Protein AF-A0A1G0Z5X1-F1 (afdb_monomer_lite)

Radius of gyration: 24.26 Å; chains: 1; bounding box: 43×53×85 Å

Structure (mmCIF, N/CA/C/O backbone):
data_AF-A0A1G0Z5X1-F1
#
_entry.id   AF-A0A1G0Z5X1-F1
#
loop_
_atom_site.group_PDB
_atom_site.id
_atom_site.type_symbol
_atom_site.label_atom_id
_atom_site.label_alt_id
_atom_site.label_comp_id
_atom_site.label_asym_id
_atom_site.label_entity_id
_atom_site.label_seq_id
_atom_site.pdbx_PDB_ins_code
_atom_site.Cartn_x
_atom_site.Cartn_y
_atom_site.Cartn_z
_atom_site.occupancy
_atom_site.B_iso_or_equiv
_atom_site.auth_seq_id
_atom_site.auth_comp_id
_atom_site.auth_asym_id
_atom_site.auth_atom_id
_atom_site.pdbx_PDB_model_num
ATOM 1 N N . MET A 1 1 ? 7.669 -20.211 48.405 1.00 40.38 1 MET A N 1
ATOM 2 C CA . MET A 1 1 ? 8.524 -19.724 47.301 1.00 40.38 1 MET A CA 1
ATOM 3 C C . MET A 1 1 ? 7.701 -18.771 46.451 1.00 40.38 1 MET A C 1
ATOM 5 O O . MET A 1 1 ? 6.611 -19.173 46.060 1.00 40.38 1 MET A O 1
ATOM 9 N N . PRO A 1 2 ? 8.122 -17.515 46.242 1.00 49.78 2 PRO A N 1
ATOM 10 C CA . PRO A 1 2 ? 7.320 -16.562 45.493 1.00 49.78 2 PRO A CA 1
ATOM 11 C C . PRO A 1 2 ? 7.504 -16.822 43.994 1.00 49.78 2 PRO A C 1
ATOM 13 O O . PRO A 1 2 ? 8.603 -16.689 43.463 1.00 49.78 2 PRO A O 1
ATOM 16 N N . ASN A 1 3 ? 6.423 -17.213 43.318 1.00 49.91 3 ASN A N 1
ATOM 17 C CA . ASN A 1 3 ? 6.371 -17.267 41.861 1.00 49.91 3 ASN A CA 1
ATOM 18 C C . ASN A 1 3 ? 6.444 -15.830 41.336 1.00 49.91 3 ASN A C 1
ATOM 20 O O . ASN A 1 3 ? 5.448 -15.108 41.357 1.00 49.91 3 ASN A O 1
ATOM 24 N N . GLN A 1 4 ? 7.629 -15.410 40.890 1.00 51.31 4 GLN A N 1
ATOM 25 C CA . GLN A 1 4 ? 7.799 -14.203 40.088 1.00 51.31 4 GLN A CA 1
ATOM 26 C C . GLN A 1 4 ? 6.995 -14.372 38.793 1.00 51.31 4 GLN A C 1
ATOM 28 O O . GLN A 1 4 ? 7.440 -14.994 37.830 1.00 51.31 4 GLN A O 1
ATOM 33 N N . LEU A 1 5 ? 5.769 -13.849 38.787 1.00 50.66 5 LEU A N 1
ATOM 34 C CA . LEU A 1 5 ? 4.995 -13.649 37.572 1.00 50.66 5 LEU A CA 1
ATOM 35 C C . LEU A 1 5 ? 5.773 -12.653 36.708 1.00 50.66 5 LEU A C 1
ATOM 37 O O . LEU A 1 5 ? 5.920 -11.489 37.071 1.00 50.66 5 LEU A O 1
ATOM 41 N N . SER A 1 6 ? 6.324 -13.137 35.593 1.00 46.28 6 SER A N 1
ATOM 42 C CA . SER A 1 6 ? 7.024 -12.313 34.609 1.00 46.28 6 SER A CA 1
ATOM 43 C C . SER A 1 6 ? 6.132 -11.141 34.189 1.00 46.28 6 SER A C 1
ATOM 45 O O . SER A 1 6 ? 5.047 -11.365 33.647 1.00 46.28 6 SER A O 1
ATOM 47 N N . SER A 1 7 ? 6.602 -9.911 34.390 1.00 50.72 7 SER A N 1
ATOM 48 C CA . SER A 1 7 ? 5.923 -8.652 34.043 1.00 50.72 7 SER A C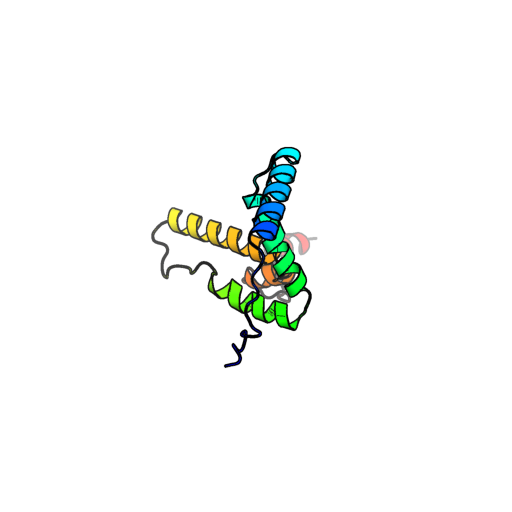A 1
ATOM 49 C C . SER A 1 7 ? 5.682 -8.441 32.538 1.00 50.72 7 SER A C 1
ATOM 51 O O . SER A 1 7 ? 5.166 -7.409 32.133 1.00 50.72 7 SER A O 1
ATOM 53 N N . THR A 1 8 ? 6.053 -9.408 31.701 1.00 54.69 8 THR A N 1
ATOM 54 C CA . THR A 1 8 ? 6.107 -9.324 30.234 1.00 54.69 8 THR A CA 1
ATOM 55 C C . THR A 1 8 ? 5.120 -10.244 29.518 1.00 54.69 8 THR A C 1
ATOM 57 O O . THR A 1 8 ? 5.236 -10.459 28.312 1.00 54.69 8 THR A O 1
ATOM 60 N N . LYS A 1 9 ? 4.139 -10.820 30.221 1.00 49.47 9 LYS A N 1
ATOM 61 C CA . LYS A 1 9 ? 3.137 -11.691 29.591 1.00 49.47 9 LYS A CA 1
ATOM 62 C C . LYS A 1 9 ? 1.881 -10.897 29.233 1.00 49.47 9 LYS A C 1
ATOM 64 O O . LYS A 1 9 ? 0.851 -11.046 29.882 1.00 49.47 9 LYS A O 1
ATOM 69 N N . ASP A 1 10 ? 1.968 -10.105 28.164 1.00 52.16 10 ASP A N 1
ATOM 70 C CA . ASP A 1 10 ? 0.812 -9.534 27.458 1.00 52.16 10 ASP A CA 1
ATOM 71 C C . ASP A 1 10 ? -0.022 -10.667 26.837 1.00 52.16 10 ASP A C 1
ATOM 73 O O . ASP A 1 10 ? 0.008 -10.947 25.636 1.00 52.16 10 ASP A O 1
ATOM 77 N N . ARG A 1 11 ? -0.759 -11.401 27.674 1.00 57.03 11 ARG A N 1
ATOM 78 C CA . ARG A 1 11 ? -1.815 -12.293 27.209 1.00 57.03 11 ARG A CA 1
ATOM 79 C C . ARG A 1 11 ? -2.975 -11.407 26.775 1.00 57.03 11 ARG A C 1
ATOM 81 O O . ARG A 1 11 ? -3.832 -11.088 27.593 1.00 57.03 11 ARG A O 1
ATOM 88 N N . LYS A 1 12 ? -3.035 -11.065 25.484 1.00 55.19 12 LYS A N 1
ATOM 89 C CA . LYS A 1 12 ? -4.327 -10.781 24.844 1.00 55.19 12 LYS A CA 1
ATOM 90 C C . LYS A 1 12 ? -5.258 -11.923 25.233 1.00 55.19 12 LYS A C 1
ATOM 92 O O . LYS A 1 12 ? -4.934 -13.087 24.978 1.00 55.19 12 LYS A O 1
ATOM 97 N N . SER A 1 13 ? -6.333 -11.623 25.952 1.00 66.75 13 SER A N 1
ATOM 98 C CA . SER A 1 13 ? -7.254 -12.674 26.372 1.00 66.75 13 SER A CA 1
ATOM 99 C C . SER A 1 13 ? -7.842 -13.311 25.108 1.00 66.75 13 SER A C 1
ATOM 101 O O . SER A 1 13 ? -8.202 -12.603 24.170 1.00 66.75 13 SER A O 1
ATOM 103 N N . VAL A 1 14 ? -7.898 -14.643 25.034 1.00 76.62 14 VAL A N 1
ATOM 104 C CA . VAL A 1 14 ? -8.455 -15.356 23.864 1.00 76.62 14 VAL A CA 1
ATOM 105 C C . VAL A 1 14 ? -9.866 -14.843 23.539 1.00 76.62 14 VAL A C 1
ATOM 107 O O . VAL A 1 14 ? -10.205 -14.648 22.376 1.00 76.62 14 VAL A O 1
ATOM 110 N N . THR A 1 15 ? -10.618 -14.499 24.583 1.00 80.81 15 THR A N 1
ATOM 111 C CA . THR A 1 15 ? -11.936 -13.860 24.538 1.00 80.81 15 THR A CA 1
ATOM 112 C C . THR A 1 15 ? -11.958 -12.508 23.823 1.00 80.81 15 THR A C 1
ATOM 114 O O . THR A 1 15 ? -12.892 -12.228 23.079 1.00 80.81 15 THR A O 1
ATOM 117 N N . GLU A 1 16 ? -10.942 -11.661 24.004 1.00 83.31 16 GLU A N 1
ATOM 118 C CA . GLU A 1 16 ? -10.855 -10.367 23.312 1.00 83.31 16 GLU A CA 1
ATOM 119 C C . GLU A 1 16 ? -10.631 -10.562 21.810 1.00 83.31 16 GLU A C 1
ATOM 121 O O . GLU A 1 16 ? -11.280 -9.915 20.989 1.00 83.31 16 G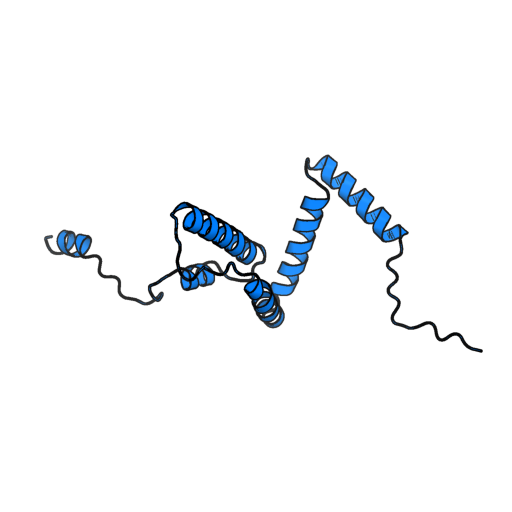LU A O 1
ATOM 126 N N . HIS A 1 17 ? -9.745 -11.491 21.440 1.00 85.75 17 HIS A N 1
ATOM 127 C CA . HIS A 1 17 ? -9.489 -11.794 20.035 1.00 85.75 17 HIS A CA 1
ATOM 128 C C . HIS A 1 17 ? -10.742 -12.339 19.337 1.00 85.75 17 HIS A C 1
ATOM 130 O O . HIS A 1 17 ? -11.068 -11.901 18.235 1.00 85.75 17 HIS A O 1
ATOM 136 N N . GLU A 1 18 ? -11.467 -13.240 19.999 1.00 87.38 18 GLU A N 1
ATOM 137 C CA . GLU A 1 18 ? -12.718 -13.810 19.497 1.00 87.38 18 GLU A CA 1
ATOM 138 C C . GLU A 1 18 ? -13.803 -12.740 19.310 1.00 87.38 18 GLU A C 1
ATOM 140 O O . GLU A 1 18 ? -14.395 -12.648 18.234 1.00 87.38 18 GLU A O 1
ATOM 145 N N . ALA A 1 19 ? -13.998 -11.860 20.298 1.00 91.00 19 ALA A N 1
ATOM 146 C CA . ALA A 1 19 ? -14.956 -10.760 20.199 1.00 91.00 19 ALA A CA 1
ATOM 147 C C . ALA A 1 19 ? -14.647 -9.822 19.016 1.00 91.00 19 ALA A C 1
ATOM 149 O O . ALA A 1 19 ? -15.552 -9.432 18.274 1.00 91.00 19 ALA A O 1
ATOM 150 N N . ILE A 1 20 ? -13.368 -9.496 18.800 1.00 91.31 20 ILE A N 1
ATOM 151 C CA . ILE A 1 20 ? -12.931 -8.664 17.670 1.00 91.31 20 ILE A CA 1
ATOM 152 C C . ILE A 1 20 ? -13.201 -9.364 16.332 1.00 91.31 20 ILE A C 1
ATOM 154 O O . ILE A 1 20 ? -13.664 -8.718 15.392 1.00 91.31 20 ILE A O 1
ATOM 158 N N . LEU A 1 21 ? -12.932 -10.669 16.225 1.00 92.19 21 LEU A N 1
ATOM 159 C CA . LEU A 1 21 ? -13.187 -11.424 14.995 1.00 92.19 21 LEU A CA 1
ATOM 160 C C . LEU A 1 21 ? -14.677 -11.457 14.643 1.00 92.19 21 LEU A C 1
ATOM 162 O O . LEU A 1 21 ? -15.026 -11.196 13.492 1.00 92.19 21 LEU A O 1
ATOM 166 N N . VAL A 1 22 ? -15.546 -11.700 15.628 1.00 95.56 22 VAL A N 1
ATOM 167 C CA . VAL A 1 22 ? -17.005 -11.678 15.439 1.00 95.56 22 VAL A CA 1
ATOM 168 C C . VAL A 1 22 ? -17.477 -10.292 14.990 1.00 95.56 22 VAL A C 1
ATOM 170 O O . VAL A 1 22 ? -18.270 -10.174 14.052 1.00 95.56 22 VAL A O 1
ATOM 173 N N . ALA A 1 23 ? -16.954 -9.228 15.607 1.00 94.69 23 ALA A N 1
ATOM 174 C CA . ALA A 1 23 ? -17.275 -7.862 15.208 1.00 94.69 23 ALA A CA 1
ATOM 175 C C . ALA A 1 23 ? -16.845 -7.582 13.758 1.00 94.69 23 ALA A C 1
ATOM 177 O O . ALA A 1 23 ? -17.656 -7.103 12.963 1.00 94.69 23 ALA A O 1
ATOM 178 N N . LEU A 1 24 ? -15.612 -7.937 13.380 1.00 94.38 24 LEU A N 1
ATOM 179 C CA . LEU A 1 24 ? -15.116 -7.755 12.013 1.00 94.38 24 LEU A CA 1
ATOM 180 C C . LEU A 1 24 ? -15.923 -8.549 10.985 1.00 94.38 24 LEU A C 1
ATOM 182 O O . LEU A 1 24 ? -16.182 -8.040 9.898 1.00 94.38 24 LEU A O 1
ATOM 186 N N . GLU A 1 25 ? -16.344 -9.769 11.312 1.00 95.75 25 GLU A N 1
ATOM 187 C CA . GLU A 1 25 ? -17.185 -10.566 10.420 1.00 95.75 25 GLU A CA 1
ATOM 188 C C . GLU A 1 25 ? -18.558 -9.913 10.206 1.00 95.75 25 GLU A C 1
ATOM 190 O O . GLU A 1 25 ? -19.055 -9.860 9.079 1.00 95.75 25 GLU A O 1
ATOM 195 N N . SER A 1 26 ? -19.153 -9.351 11.264 1.00 96.81 26 SER A N 1
ATOM 196 C CA . SER A 1 26 ? -20.430 -8.637 11.161 1.00 96.81 26 SER A CA 1
ATOM 197 C C . SER A 1 26 ? -20.333 -7.391 10.269 1.00 96.81 26 SER A C 1
ATOM 199 O O . SER A 1 26 ? -21.210 -7.162 9.433 1.00 96.81 26 SER A O 1
ATOM 201 N N . ILE A 1 27 ? -19.233 -6.635 10.381 1.00 95.25 27 ILE A N 1
ATOM 202 C CA . ILE A 1 27 ? -18.939 -5.474 9.532 1.00 95.25 27 ILE A CA 1
ATOM 203 C C . ILE A 1 27 ? -18.733 -5.932 8.088 1.00 95.25 27 ILE A C 1
ATOM 205 O O . ILE A 1 27 ? -19.365 -5.397 7.180 1.00 95.25 27 ILE A O 1
ATOM 209 N N . ALA A 1 28 ? -17.927 -6.978 7.876 1.00 95.38 28 ALA A N 1
ATOM 210 C CA . ALA A 1 28 ? -17.632 -7.503 6.548 1.00 95.38 28 ALA A CA 1
ATOM 211 C C . ALA A 1 28 ? -18.905 -7.912 5.795 1.00 95.38 28 ALA A C 1
ATOM 213 O O . ALA A 1 28 ? -19.078 -7.550 4.631 1.00 95.38 28 ALA A O 1
ATOM 214 N N . ARG A 1 29 ? -19.835 -8.597 6.475 1.00 96.12 29 ARG A N 1
ATOM 215 C CA . ARG A 1 29 ? -21.139 -8.963 5.903 1.00 96.12 29 ARG A CA 1
ATOM 216 C C . ARG A 1 29 ? -21.981 -7.738 5.548 1.00 96.12 29 ARG A C 1
ATOM 218 O O . ARG A 1 29 ? -22.597 -7.725 4.487 1.00 96.12 29 ARG A O 1
ATOM 225 N N . ARG A 1 30 ? -22.009 -6.718 6.413 1.00 97.00 30 ARG A N 1
ATOM 226 C CA . ARG A 1 30 ? -22.791 -5.491 6.190 1.00 97.00 30 ARG A CA 1
ATOM 227 C C . ARG A 1 30 ? -22.261 -4.664 5.018 1.00 97.00 30 ARG A C 1
ATOM 229 O O . ARG A 1 30 ? -23.052 -4.075 4.291 1.00 97.00 30 ARG A O 1
ATOM 236 N N . GLU A 1 31 ? -20.946 -4.622 4.843 1.00 95.06 31 GLU A N 1
ATOM 237 C CA . GLU A 1 31 ? -20.272 -3.832 3.806 1.00 95.06 31 GLU A CA 1
ATOM 238 C C . GLU A 1 31 ? -20.048 -4.607 2.495 1.00 95.06 31 GLU A C 1
ATOM 240 O O . GLU A 1 31 ? -19.522 -4.051 1.535 1.00 95.06 31 GLU A O 1
ATOM 245 N N . GLY A 1 32 ? -20.432 -5.889 2.429 1.00 95.06 32 GLY A N 1
ATOM 246 C CA . GLY A 1 32 ? -20.206 -6.724 1.244 1.00 95.06 32 GLY A CA 1
ATOM 247 C C . GLY A 1 32 ? -18.721 -6.985 0.964 1.00 95.06 32 GLY A C 1
ATOM 248 O O . GLY A 1 32 ? -18.316 -7.120 -0.189 1.00 95.06 32 GLY A O 1
ATOM 249 N N . THR A 1 33 ? -17.898 -7.036 2.012 1.00 96.25 33 THR A N 1
ATOM 250 C CA . THR A 1 33 ? -16.447 -7.243 1.934 1.00 96.25 33 THR A CA 1
ATOM 251 C C . THR A 1 33 ? -16.027 -8.494 2.711 1.00 96.25 33 THR A C 1
ATOM 253 O O . THR A 1 33 ? -16.852 -9.284 3.165 1.00 96.25 33 THR A O 1
ATOM 256 N N . THR A 1 34 ? -14.721 -8.720 2.849 1.00 95.44 34 THR A N 1
ATOM 257 C CA . THR A 1 34 ? -14.170 -9.845 3.616 1.00 95.44 34 THR A CA 1
ATOM 258 C C . THR A 1 34 ? -13.474 -9.354 4.878 1.00 95.44 34 THR A C 1
ATOM 260 O O . THR A 1 34 ? -12.842 -8.297 4.876 1.00 95.44 34 THR A O 1
ATOM 263 N N . THR A 1 35 ? -13.488 -10.163 5.939 1.00 93.62 35 THR A N 1
ATOM 264 C CA . THR A 1 35 ? -12.729 -9.905 7.176 1.00 93.62 35 THR A CA 1
ATOM 265 C C . THR A 1 35 ? -11.256 -9.603 6.883 1.00 93.62 35 THR A C 1
ATOM 267 O O . THR A 1 35 ? -10.673 -8.685 7.454 1.00 93.62 35 THR A O 1
ATOM 270 N N . MET A 1 36 ? -10.661 -10.312 5.918 1.00 93.25 36 MET A N 1
ATOM 271 C CA . MET A 1 36 ? -9.282 -10.072 5.483 1.00 93.25 36 MET A CA 1
ATOM 272 C C . MET A 1 36 ? -9.082 -8.708 4.820 1.00 93.25 36 MET A C 1
ATOM 274 O O . MET A 1 36 ? -8.024 -8.107 4.991 1.00 93.25 36 MET A O 1
ATOM 278 N N . ALA A 1 37 ? -10.055 -8.209 4.056 1.00 90.81 37 ALA A N 1
ATOM 279 C CA . ALA A 1 37 ? -9.971 -6.875 3.470 1.00 90.81 37 ALA A CA 1
ATOM 280 C C . ALA A 1 37 ? -9.975 -5.792 4.560 1.00 90.81 37 ALA A C 1
ATOM 282 O O . ALA A 1 37 ? -9.107 -4.919 4.535 1.00 90.81 37 ALA A O 1
ATOM 283 N N . LEU A 1 38 ? -10.856 -5.921 5.558 1.00 92.75 38 LEU A N 1
ATOM 284 C CA . LEU A 1 38 ? -10.906 -5.027 6.720 1.00 92.75 38 LEU A CA 1
ATOM 285 C C . LEU A 1 38 ? -9.611 -5.074 7.533 1.00 92.75 38 LEU A C 1
ATOM 287 O O . LEU A 1 38 ? -9.046 -4.038 7.869 1.00 92.75 38 LEU A O 1
ATOM 291 N N . MET A 1 39 ? -9.079 -6.271 7.789 1.00 93.06 39 MET A N 1
ATOM 292 C CA . MET A 1 39 ? -7.796 -6.427 8.475 1.00 93.06 39 MET A CA 1
ATOM 293 C C . MET A 1 39 ? -6.646 -5.776 7.699 1.00 93.06 39 MET A C 1
ATOM 295 O O . MET A 1 39 ? -5.822 -5.088 8.294 1.00 93.06 39 MET A O 1
ATOM 299 N N . ARG A 1 40 ? -6.586 -5.948 6.371 1.00 91.38 40 ARG A N 1
ATOM 300 C CA . ARG A 1 40 ? -5.577 -5.281 5.526 1.00 91.38 40 ARG A CA 1
ATOM 301 C C . ARG A 1 40 ? -5.713 -3.765 5.565 1.00 91.38 40 ARG A C 1
ATOM 303 O O . ARG A 1 40 ? -4.700 -3.075 5.581 1.00 91.38 40 ARG A O 1
ATOM 310 N N . GLN A 1 41 ? -6.936 -3.243 5.575 1.00 90.75 41 GLN A N 1
ATOM 311 C CA . GLN A 1 41 ? -7.180 -1.812 5.723 1.00 90.75 41 GLN A CA 1
ATOM 312 C C . GLN A 1 41 ? -6.705 -1.307 7.089 1.00 90.75 41 GLN A C 1
ATOM 314 O O . GLN A 1 41 ? -5.874 -0.407 7.135 1.00 90.75 41 GLN A O 1
ATOM 319 N N . ALA A 1 42 ? -7.108 -1.962 8.179 1.00 91.62 42 ALA A N 1
ATOM 320 C CA . ALA A 1 42 ? -6.684 -1.604 9.530 1.00 91.62 42 ALA A CA 1
ATOM 321 C C . ALA A 1 42 ? -5.155 -1.664 9.706 1.00 91.62 42 ALA A C 1
ATOM 323 O O . ALA A 1 42 ? -4.567 -0.791 10.343 1.00 91.62 42 ALA A O 1
ATOM 324 N N . MET A 1 43 ? -4.493 -2.663 9.110 1.00 91.81 43 MET A N 1
ATOM 325 C CA . MET A 1 43 ? -3.030 -2.756 9.093 1.00 91.81 43 MET A CA 1
ATOM 326 C C . MET A 1 43 ? -2.389 -1.586 8.339 1.00 91.81 43 MET A C 1
ATOM 328 O O . MET A 1 43 ? -1.435 -0.997 8.843 1.00 91.81 43 MET A O 1
ATOM 332 N N . ARG A 1 44 ? -2.916 -1.218 7.163 1.00 91.31 44 ARG A N 1
ATOM 333 C CA . ARG A 1 44 ? -2.424 -0.061 6.397 1.00 91.31 44 ARG A CA 1
ATOM 334 C C . ARG A 1 44 ? -2.613 1.244 7.158 1.00 91.31 44 ARG A C 1
ATOM 336 O O . ARG A 1 44 ? -1.672 2.023 7.249 1.00 91.31 44 ARG A O 1
ATOM 343 N N . ASP A 1 45 ? -3.771 1.444 7.775 1.00 91.31 45 ASP A N 1
ATOM 344 C CA . ASP A 1 45 ? -4.048 2.643 8.566 1.00 91.31 45 ASP A CA 1
ATOM 345 C C . ASP A 1 45 ? -3.150 2.727 9.809 1.00 91.31 45 ASP A C 1
ATOM 347 O O . ASP A 1 45 ? -2.711 3.812 10.185 1.00 91.31 45 ASP A O 1
ATOM 351 N N . ALA A 1 46 ? -2.820 1.593 10.435 1.00 91.06 46 ALA A N 1
ATOM 352 C CA . ALA A 1 46 ? -1.878 1.553 11.551 1.00 91.06 46 ALA A CA 1
ATOM 353 C C . ALA A 1 46 ? -0.449 1.937 11.133 1.00 91.06 46 ALA A C 1
ATOM 355 O O . ALA A 1 46 ? 0.260 2.576 11.912 1.00 91.06 46 ALA A O 1
ATOM 356 N N . VAL A 1 47 ? -0.027 1.557 9.923 1.00 90.62 47 VAL A N 1
ATOM 357 C CA . VAL A 1 47 ? 1.261 1.979 9.356 1.00 90.62 47 VAL A CA 1
ATOM 358 C C . VAL A 1 47 ? 1.219 3.461 8.987 1.00 90.62 47 VAL A C 1
ATOM 360 O O . VAL A 1 47 ? 2.127 4.182 9.383 1.00 90.62 47 VAL A O 1
ATOM 363 N N . ARG A 1 48 ? 0.150 3.934 8.331 1.00 89.81 48 ARG A N 1
ATOM 364 C CA . ARG A 1 48 ? -0.017 5.345 7.940 1.00 89.81 48 ARG A CA 1
ATOM 365 C C . ARG A 1 48 ? 0.064 6.285 9.147 1.00 89.81 48 ARG A C 1
ATOM 367 O O . ARG A 1 48 ? 0.886 7.186 9.166 1.00 89.81 48 ARG A O 1
ATOM 374 N N . LYS A 1 49 ? -0.661 5.971 10.228 1.00 89.69 49 LYS A N 1
ATOM 375 C CA . LYS A 1 49 ? -0.612 6.734 11.494 1.00 89.69 49 LYS A CA 1
ATOM 376 C C . LYS A 1 49 ? 0.785 6.833 12.112 1.00 89.69 49 LYS A C 1
ATOM 378 O O . LYS A 1 49 ? 1.051 7.744 12.885 1.00 89.69 49 LYS A O 1
ATOM 383 N N . ARG A 1 50 ? 1.658 5.855 11.854 1.00 88.50 50 ARG A N 1
ATOM 384 C CA . ARG A 1 50 ? 3.058 5.890 12.307 1.00 88.50 50 ARG A CA 1
ATOM 385 C C . ARG A 1 50 ? 3.947 6.620 11.307 1.00 88.50 50 ARG A C 1
ATOM 387 O O . ARG A 1 50 ? 4.912 7.243 11.724 1.00 88.50 50 ARG A O 1
ATOM 394 N N . ALA A 1 51 ? 3.628 6.550 10.017 1.00 86.81 51 ALA A N 1
ATOM 395 C CA . ALA A 1 51 ? 4.337 7.267 8.966 1.00 86.81 51 ALA A CA 1
ATOM 396 C C . ALA A 1 51 ? 4.205 8.796 9.097 1.00 86.81 51 ALA A C 1
ATOM 398 O O . ALA A 1 51 ? 5.158 9.493 8.752 1.00 86.81 51 ALA A O 1
ATOM 399 N N . ASP A 1 52 ? 3.108 9.292 9.689 1.00 86.00 52 ASP A N 1
ATOM 400 C CA . ASP A 1 52 ? 2.910 10.715 10.020 1.00 86.00 52 ASP A CA 1
ATOM 401 C C . ASP A 1 52 ? 4.072 11.298 10.856 1.00 86.00 52 ASP A C 1
ATOM 403 O O . ASP A 1 52 ? 4.431 12.473 10.731 1.00 86.00 52 ASP A O 1
ATOM 407 N N . ASN A 1 53 ? 4.722 10.473 11.687 1.00 87.56 53 ASN A N 1
ATOM 408 C CA . ASN A 1 53 ? 5.938 10.863 12.393 1.00 87.56 53 ASN A CA 1
ATOM 409 C C . ASN A 1 53 ? 7.146 10.791 11.446 1.00 87.56 53 ASN A C 1
ATOM 411 O O . ASN A 1 53 ? 7.553 9.713 11.016 1.00 87.56 53 ASN A O 1
ATOM 415 N N . SER A 1 54 ? 7.807 11.926 11.195 1.00 77.25 54 SER A N 1
ATOM 416 C CA . SER A 1 54 ? 8.928 12.025 10.238 1.00 77.25 54 SER A CA 1
ATOM 417 C C . SER A 1 54 ? 10.085 11.034 10.487 1.00 77.25 54 SER A C 1
ATOM 419 O O . SER A 1 54 ? 10.722 10.572 9.535 1.00 77.25 54 SER A O 1
ATOM 421 N N . SER A 1 55 ? 10.377 10.682 11.746 1.00 84.94 55 SER A N 1
ATOM 422 C CA . SER A 1 55 ? 11.403 9.683 12.093 1.00 84.94 55 SER A CA 1
ATOM 423 C C . SER A 1 55 ? 10.971 8.262 11.732 1.00 84.94 55 SER A C 1
ATOM 425 O O . SER A 1 55 ? 11.719 7.522 11.087 1.00 84.94 55 SER A O 1
ATOM 427 N N . ASP A 1 56 ? 9.750 7.905 12.118 1.00 86.94 56 ASP A N 1
ATOM 428 C CA . ASP A 1 56 ? 9.203 6.562 11.964 1.00 86.94 56 ASP A CA 1
ATOM 429 C C . ASP A 1 56 ? 8.876 6.295 10.496 1.00 86.94 56 ASP A C 1
ATOM 431 O O . ASP A 1 56 ? 9.157 5.207 10.003 1.00 86.94 56 ASP A O 1
ATOM 435 N N . GLY A 1 57 ? 8.394 7.300 9.759 1.00 86.81 57 GLY A N 1
ATOM 436 C CA . GLY A 1 57 ? 8.164 7.224 8.318 1.00 86.81 57 GLY A CA 1
ATOM 437 C C . GLY A 1 57 ? 9.438 6.908 7.530 1.00 86.81 57 GLY A C 1
ATOM 438 O O . GLY A 1 57 ? 9.427 6.033 6.664 1.00 86.81 57 GLY A O 1
ATOM 439 N N . LYS A 1 58 ? 10.580 7.531 7.866 1.00 86.94 58 LYS A N 1
ATOM 440 C CA . LYS A 1 58 ? 11.874 7.213 7.224 1.00 86.94 58 LYS A CA 1
ATOM 441 C C . LYS A 1 58 ? 12.314 5.777 7.505 1.00 86.94 58 LYS A C 1
ATOM 443 O O . LYS A 1 58 ? 12.759 5.076 6.593 1.00 86.94 58 LYS A O 1
ATOM 448 N N . TRP A 1 59 ? 12.176 5.336 8.752 1.00 90.00 59 TRP A N 1
ATOM 449 C CA . TRP A 1 59 ? 12.498 3.971 9.157 1.00 90.00 59 TRP A CA 1
ATOM 450 C C . TRP A 1 59 ? 11.583 2.941 8.478 1.00 90.00 59 TRP A C 1
ATOM 452 O O . TRP A 1 59 ? 12.076 2.002 7.853 1.00 90.00 59 TRP A O 1
ATOM 462 N N . LEU A 1 60 ? 10.268 3.155 8.493 1.00 91.44 60 LEU A N 1
ATOM 463 C CA . LEU A 1 60 ? 9.289 2.302 7.819 1.00 91.44 60 LEU A CA 1
ATOM 464 C C . LEU A 1 60 ? 9.546 2.236 6.316 1.00 91.44 60 LEU A C 1
ATOM 466 O O . LEU A 1 60 ? 9.594 1.142 5.754 1.00 91.44 60 LEU A O 1
ATOM 470 N N . ARG A 1 61 ? 9.808 3.379 5.673 1.00 89.38 61 ARG A N 1
ATOM 471 C CA . ARG A 1 61 ? 10.189 3.428 4.258 1.00 89.38 61 ARG A CA 1
ATOM 472 C C . ARG A 1 61 ? 11.413 2.558 3.993 1.00 89.38 61 ARG A C 1
ATOM 474 O O . ARG A 1 61 ? 11.395 1.773 3.052 1.00 89.38 61 ARG A O 1
ATOM 481 N N . SER A 1 62 ? 12.453 2.648 4.823 1.00 89.69 62 SER A N 1
ATOM 482 C CA . SER A 1 62 ? 13.660 1.827 4.657 1.00 89.69 62 SER A CA 1
ATOM 483 C C . SER A 1 62 ? 13.381 0.323 4.723 1.00 89.69 62 SER A C 1
ATOM 485 O O . SER A 1 62 ? 13.993 -0.436 3.977 1.00 89.69 62 SER A O 1
ATOM 487 N N . ILE A 1 63 ? 12.436 -0.106 5.566 1.00 92.69 63 ILE A N 1
ATOM 488 C CA . ILE A 1 63 ? 12.043 -1.513 5.697 1.00 92.69 63 ILE A CA 1
ATOM 489 C C . ILE A 1 63 ? 11.232 -1.941 4.478 1.00 92.69 63 ILE A C 1
ATOM 491 O O . ILE A 1 63 ? 11.542 -2.952 3.853 1.00 92.69 63 ILE A O 1
ATOM 495 N N . VAL A 1 64 ? 10.215 -1.159 4.110 1.00 91.94 64 VAL A N 1
ATOM 496 C CA . VAL A 1 64 ? 9.324 -1.482 2.990 1.00 91.94 64 VAL A CA 1
ATOM 497 C C . VAL A 1 64 ? 10.103 -1.534 1.675 1.00 91.94 64 VAL A C 1
ATOM 499 O O . VAL A 1 64 ? 9.909 -2.457 0.888 1.00 91.94 64 VAL A O 1
ATOM 502 N N . MET A 1 65 ? 11.064 -0.630 1.471 1.00 90.38 65 MET A N 1
ATOM 503 C CA . MET A 1 65 ? 11.918 -0.607 0.276 1.00 90.38 65 MET A CA 1
ATOM 504 C C . MET A 1 65 ? 12.780 -1.868 0.104 1.00 90.38 65 MET A C 1
ATOM 506 O O . MET A 1 65 ? 13.203 -2.157 -1.014 1.00 90.38 65 MET A O 1
ATOM 510 N N . GLN A 1 66 ? 13.007 -2.674 1.149 1.00 92.25 66 GLN A N 1
ATOM 511 C CA . GLN A 1 66 ? 13.701 -3.966 1.010 1.00 92.25 66 GLN A CA 1
ATOM 512 C C . GLN A 1 66 ? 12.893 -4.981 0.190 1.00 92.25 66 GLN A C 1
ATOM 514 O O . GLN A 1 66 ? 13.471 -5.891 -0.407 1.00 92.25 66 GLN A O 1
ATOM 519 N N . PHE A 1 67 ? 11.572 -4.800 0.134 1.00 92.69 67 PHE A N 1
ATOM 520 C CA . PHE A 1 67 ? 10.643 -5.626 -0.633 1.00 92.69 67 PHE A CA 1
ATOM 521 C C . PHE A 1 67 ? 10.395 -5.093 -2.049 1.00 92.69 67 PHE A C 1
ATOM 523 O O . PHE A 1 67 ? 9.585 -5.668 -2.777 1.00 92.69 67 PHE A O 1
ATOM 530 N N . ALA A 1 68 ? 11.092 -4.028 -2.460 1.00 90.56 68 ALA A N 1
ATOM 531 C CA . ALA A 1 68 ? 10.961 -3.486 -3.803 1.00 90.56 68 ALA A CA 1
ATOM 532 C C . ALA A 1 68 ? 11.299 -4.559 -4.864 1.00 90.56 68 ALA A C 1
ATOM 534 O O . ALA A 1 68 ? 12.307 -5.271 -4.726 1.00 90.56 68 ALA A O 1
ATOM 535 N N . PRO A 1 69 ? 10.499 -4.683 -5.942 1.00 90.75 69 PRO A N 1
ATOM 536 C CA . PRO A 1 69 ? 10.779 -5.606 -7.034 1.00 90.75 69 PRO A CA 1
ATOM 537 C C . PRO A 1 69 ? 12.158 -5.340 -7.638 1.00 90.75 69 PRO A C 1
ATOM 539 O O . PRO A 1 69 ? 12.459 -4.233 -8.082 1.00 90.75 69 PRO A O 1
ATOM 542 N N . LYS A 1 70 ? 13.007 -6.369 -7.683 1.00 89.31 70 LYS A N 1
ATOM 543 C CA . LYS A 1 70 ? 14.364 -6.247 -8.228 1.00 89.31 70 LYS A CA 1
ATOM 544 C C . LYS A 1 70 ? 14.362 -6.565 -9.722 1.00 89.31 70 LYS A C 1
ATOM 546 O O . LYS A 1 70 ? 13.919 -7.657 -10.094 1.00 89.31 70 LYS A O 1
ATOM 551 N N . PRO A 1 71 ? 14.857 -5.662 -10.585 1.00 88.94 71 PRO A N 1
ATOM 552 C CA . PRO A 1 71 ? 14.952 -5.955 -12.002 1.00 88.94 71 PRO A CA 1
ATOM 553 C C . PRO A 1 71 ? 16.020 -7.037 -12.243 1.00 88.94 71 PRO A C 1
ATOM 555 O O . PRO A 1 71 ? 17.110 -6.972 -11.665 1.00 88.94 71 PRO A O 1
ATOM 558 N N . PRO A 1 72 ? 15.750 -8.041 -13.094 1.00 89.12 72 PRO A N 1
ATOM 559 C CA . PRO A 1 72 ? 16.793 -8.919 -13.605 1.00 89.12 72 PRO A CA 1
ATOM 560 C C . PRO A 1 72 ? 17.802 -8.118 -14.441 1.00 89.12 72 PRO A C 1
ATOM 562 O O . PRO A 1 72 ? 17.455 -7.107 -15.048 1.00 89.12 72 PRO A O 1
ATOM 565 N N . ARG A 1 73 ? 19.052 -8.600 -14.522 1.00 88.50 73 ARG A N 1
ATOM 566 C CA . ARG A 1 73 ? 20.115 -7.951 -15.320 1.00 88.50 73 ARG A CA 1
ATOM 567 C C . ARG A 1 73 ? 19.744 -7.804 -16.795 1.00 88.50 73 ARG A C 1
ATOM 569 O O . ARG A 1 73 ? 20.154 -6.846 -17.437 1.00 88.50 73 ARG A O 1
ATOM 576 N N . ILE A 1 74 ? 19.004 -8.773 -17.325 1.00 91.06 74 ILE A N 1
ATOM 577 C CA . ILE A 1 74 ? 18.533 -8.794 -18.706 1.00 91.06 74 ILE A CA 1
ATOM 578 C C . ILE A 1 74 ? 17.094 -9.301 -18.685 1.00 91.06 74 ILE A C 1
ATOM 580 O O . ILE A 1 74 ? 16.789 -10.305 -18.036 1.00 91.06 74 ILE A O 1
ATOM 584 N N . PHE A 1 75 ? 16.213 -8.612 -19.404 1.00 91.25 75 PHE A N 1
ATOM 585 C CA . PHE A 1 75 ? 14.875 -9.110 -19.698 1.00 91.25 75 PHE A CA 1
ATOM 586 C C . PHE A 1 75 ? 14.935 -9.911 -20.994 1.00 91.25 75 PHE A C 1
ATOM 588 O O . PHE A 1 75 ? 15.132 -9.345 -22.064 1.00 91.25 75 PHE A O 1
ATOM 595 N N . ALA A 1 76 ? 14.771 -11.228 -20.896 1.00 89.75 76 ALA A N 1
ATOM 596 C CA . ALA A 1 76 ? 14.832 -12.112 -22.056 1.00 89.75 76 ALA A CA 1
ATOM 597 C C . ALA A 1 76 ? 13.586 -11.985 -22.948 1.00 89.75 76 ALA A C 1
ATOM 599 O O . ALA A 1 76 ? 13.639 -12.271 -24.139 1.00 89.75 76 ALA A O 1
ATOM 600 N N . THR A 1 77 ? 12.450 -11.571 -22.375 1.00 94.56 77 THR A N 1
ATOM 601 C CA . THR A 1 77 ? 11.174 -11.469 -23.096 1.00 94.56 77 THR A CA 1
ATOM 602 C C . THR A 1 77 ? 10.383 -10.225 -22.699 1.00 94.56 77 THR A C 1
ATOM 604 O O . THR A 1 77 ? 10.442 -9.758 -21.557 1.00 94.56 77 THR A O 1
ATOM 607 N N . ALA A 1 78 ? 9.552 -9.732 -23.622 1.00 93.75 78 ALA A N 1
ATOM 608 C CA . ALA A 1 78 ? 8.608 -8.648 -23.348 1.00 93.75 78 ALA A CA 1
ATOM 609 C C . ALA A 1 78 ? 7.607 -9.009 -22.232 1.00 93.75 78 ALA A C 1
ATOM 611 O O . ALA A 1 78 ? 7.239 -8.158 -21.423 1.00 93.75 78 ALA A O 1
ATOM 612 N N . ALA A 1 79 ? 7.211 -10.283 -22.130 1.00 94.12 79 ALA A N 1
ATOM 613 C CA . ALA A 1 79 ? 6.337 -10.767 -21.062 1.00 94.12 79 ALA A CA 1
ATOM 614 C C . ALA A 1 79 ? 6.990 -10.643 -19.674 1.00 94.12 79 ALA A C 1
ATOM 616 O O . ALA A 1 79 ? 6.322 -10.275 -18.7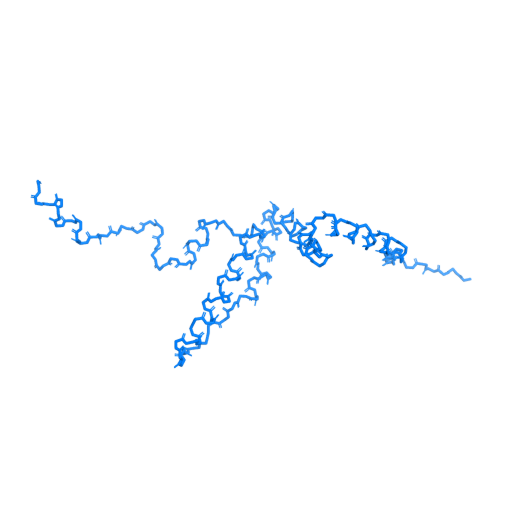06 1.00 94.12 79 ALA A O 1
ATOM 617 N N . GLN A 1 80 ? 8.295 -10.908 -19.571 1.00 92.25 80 GLN A N 1
ATOM 618 C CA . GLN A 1 80 ? 9.048 -10.738 -18.328 1.00 92.25 80 GLN A CA 1
ATOM 619 C C . GLN A 1 80 ? 9.101 -9.264 -17.909 1.00 92.25 80 GLN A C 1
ATOM 621 O O . GLN A 1 80 ? 8.862 -8.950 -16.743 1.00 92.25 80 GLN A O 1
ATOM 626 N N . LEU A 1 81 ? 9.337 -8.361 -18.865 1.00 92.94 81 LEU A N 1
ATOM 627 C CA . LEU A 1 81 ? 9.298 -6.919 -18.624 1.00 92.94 81 LEU A CA 1
ATOM 628 C C . LEU A 1 81 ? 7.906 -6.462 -18.163 1.00 92.94 81 LEU A C 1
ATOM 630 O O . LEU A 1 81 ? 7.794 -5.699 -17.208 1.00 92.94 81 LEU A O 1
ATOM 634 N N . ALA A 1 82 ? 6.842 -6.945 -18.809 1.00 92.94 82 ALA A N 1
ATOM 635 C CA . ALA A 1 82 ? 5.469 -6.594 -18.454 1.00 92.94 82 ALA A CA 1
ATOM 636 C C . ALA A 1 82 ? 5.102 -7.044 -17.031 1.00 92.94 82 ALA A C 1
ATOM 638 O O . ALA A 1 82 ? 4.493 -6.280 -16.283 1.00 92.94 82 ALA A O 1
ATOM 639 N N . ARG A 1 83 ? 5.509 -8.258 -16.633 1.00 93.25 83 ARG A N 1
ATOM 640 C CA . ARG A 1 83 ? 5.314 -8.765 -15.264 1.00 93.25 83 ARG A CA 1
ATOM 641 C C . ARG A 1 83 ? 6.069 -7.922 -14.243 1.00 93.25 83 ARG A C 1
ATOM 643 O O . ARG A 1 83 ? 5.469 -7.507 -13.261 1.00 93.25 83 ARG A O 1
ATOM 650 N N . PHE A 1 84 ? 7.338 -7.614 -14.509 1.00 93.75 84 PHE A N 1
ATOM 651 C CA . PHE A 1 84 ? 8.133 -6.755 -13.633 1.00 93.75 84 PHE A CA 1
ATOM 652 C C . PHE A 1 84 ? 7.503 -5.366 -13.468 1.00 93.75 84 PHE A C 1
ATOM 654 O O . PHE A 1 84 ? 7.289 -4.928 -12.344 1.00 93.75 84 PHE A O 1
ATOM 661 N N . LYS A 1 85 ? 7.118 -4.710 -14.572 1.00 92.38 85 LYS A N 1
ATOM 662 C CA . LYS A 1 85 ? 6.451 -3.399 -14.531 1.00 92.38 85 LYS A CA 1
ATOM 663 C C . LYS A 1 85 ? 5.127 -3.439 -13.770 1.00 92.38 85 LYS A C 1
ATOM 665 O O . LYS A 1 85 ? 4.791 -2.469 -13.101 1.00 92.38 85 LYS A O 1
ATOM 670 N N . ARG A 1 86 ? 4.369 -4.536 -13.865 1.00 93.31 86 ARG A N 1
ATOM 671 C CA . ARG A 1 86 ? 3.147 -4.721 -13.071 1.00 93.31 86 ARG A CA 1
ATOM 672 C C . ARG A 1 86 ? 3.472 -4.786 -11.580 1.00 93.31 86 ARG A C 1
ATOM 674 O O . ARG A 1 86 ? 2.909 -4.002 -10.829 1.00 93.31 86 ARG A O 1
ATOM 681 N N . SER A 1 87 ? 4.407 -5.643 -11.176 1.00 92.81 87 SER A N 1
ATOM 682 C CA . SER A 1 87 ? 4.818 -5.753 -9.770 1.00 92.81 87 SER A CA 1
ATOM 683 C C . SER A 1 87 ? 5.397 -4.448 -9.226 1.00 92.81 87 SER A C 1
ATOM 685 O O . SER A 1 87 ? 5.149 -4.105 -8.077 1.00 92.81 87 SER A O 1
ATOM 687 N N . GLN A 1 88 ? 6.131 -3.696 -10.049 1.00 91.88 88 GLN A N 1
ATOM 688 C CA . GLN A 1 88 ? 6.630 -2.373 -9.684 1.00 91.88 88 GLN A CA 1
ATOM 689 C C . GLN A 1 88 ? 5.480 -1.393 -9.421 1.00 91.88 88 GLN A C 1
ATOM 691 O O . GLN A 1 88 ? 5.450 -0.781 -8.364 1.00 91.88 88 GLN A O 1
ATOM 696 N N . ARG A 1 89 ? 4.486 -1.314 -10.315 1.00 91.38 89 ARG A N 1
ATOM 697 C CA . ARG A 1 89 ? 3.303 -0.455 -10.119 1.00 91.38 89 ARG A CA 1
ATOM 698 C C . ARG A 1 89 ? 2.492 -0.833 -8.884 1.00 91.38 89 ARG A C 1
ATOM 700 O O . ARG A 1 89 ? 2.018 0.043 -8.174 1.00 91.38 89 ARG A O 1
ATOM 707 N N . GLU A 1 90 ? 2.321 -2.129 -8.635 1.00 92.62 90 GLU A N 1
ATOM 708 C CA . GLU A 1 90 ? 1.645 -2.622 -7.430 1.00 92.62 90 GLU A CA 1
ATOM 709 C C . GLU A 1 90 ? 2.400 -2.201 -6.163 1.00 92.62 90 GLU A C 1
ATOM 711 O O . GLU A 1 90 ? 1.781 -1.796 -5.184 1.00 92.62 90 GLU A O 1
ATOM 716 N N . PHE A 1 91 ? 3.733 -2.246 -6.192 1.00 92.88 91 PHE A N 1
ATOM 717 C CA . PHE A 1 91 ? 4.568 -1.800 -5.082 1.00 92.88 91 PHE A CA 1
ATOM 718 C C . PHE A 1 91 ? 4.516 -0.278 -4.880 1.00 92.88 91 PHE A C 1
ATOM 720 O O . PHE A 1 91 ? 4.353 0.182 -3.751 1.00 92.88 91 PHE A O 1
ATOM 727 N N . ASP A 1 92 ? 4.581 0.498 -5.961 1.00 90.88 92 ASP A N 1
ATOM 728 C CA . ASP A 1 92 ? 4.471 1.961 -5.924 1.00 90.88 92 ASP A CA 1
ATOM 729 C C . ASP A 1 92 ? 3.114 2.401 -5.350 1.00 90.88 92 ASP A C 1
ATOM 731 O O . ASP A 1 92 ? 3.054 3.284 -4.495 1.00 90.88 92 ASP A O 1
ATOM 735 N N . GLN A 1 93 ? 2.027 1.719 -5.731 1.00 90.44 93 GLN A N 1
ATOM 736 C CA . GLN A 1 93 ? 0.702 1.961 -5.157 1.00 90.44 93 GLN A CA 1
ATOM 737 C C . GLN A 1 93 ? 0.690 1.724 -3.643 1.00 90.44 93 GLN A C 1
ATOM 739 O O . GLN A 1 93 ? 0.106 2.511 -2.906 1.00 90.44 93 GLN A O 1
ATOM 744 N N . VAL A 1 94 ? 1.363 0.678 -3.153 1.00 91.25 94 VAL A N 1
ATOM 745 C CA . VAL A 1 94 ? 1.467 0.421 -1.709 1.00 91.25 94 VAL A CA 1
ATOM 746 C C . VAL A 1 94 ? 2.233 1.538 -0.998 1.00 91.25 94 VAL A C 1
ATOM 748 O O . VAL A 1 94 ? 1.843 1.924 0.100 1.00 91.25 94 VAL A O 1
ATOM 751 N N . LEU A 1 95 ? 3.297 2.081 -1.594 1.00 90.81 95 LEU A N 1
ATOM 752 C CA . LEU A 1 95 ? 4.041 3.197 -0.998 1.00 90.81 95 LEU A CA 1
ATOM 753 C C . LEU A 1 95 ? 3.181 4.457 -0.848 1.00 90.81 95 LEU A C 1
ATOM 755 O O . LEU A 1 95 ? 3.257 5.111 0.194 1.00 90.81 95 LEU A O 1
ATOM 759 N N . LEU A 1 96 ? 2.364 4.757 -1.860 1.00 89.88 96 LEU A N 1
ATOM 760 C CA . LEU A 1 96 ? 1.407 5.863 -1.840 1.00 89.88 96 LEU A CA 1
ATOM 761 C C . LEU A 1 96 ? 0.283 5.619 -0.828 1.00 89.88 96 LEU A C 1
ATOM 763 O O . LEU A 1 96 ? -0.013 6.484 -0.011 1.00 89.88 96 LEU A O 1
ATOM 767 N N . ASP A 1 97 ? -0.301 4.419 -0.820 1.00 89.44 97 ASP A N 1
ATOM 768 C CA . ASP A 1 97 ? -1.373 4.056 0.112 1.00 89.44 97 ASP A CA 1
ATOM 769 C C . ASP A 1 97 ? -0.915 4.164 1.577 1.00 89.44 97 ASP A C 1
ATOM 771 O O . ASP A 1 97 ? -1.711 4.499 2.459 1.00 89.44 97 ASP A O 1
ATOM 775 N N . LEU A 1 98 ? 0.354 3.856 1.851 1.00 88.44 98 LEU A N 1
ATOM 776 C CA . LEU A 1 98 ? 0.960 3.937 3.181 1.00 88.44 98 LEU A CA 1
ATOM 777 C C . LEU A 1 98 ? 1.461 5.341 3.550 1.00 88.44 98 LEU A C 1
ATOM 779 O O . LEU A 1 98 ? 1.932 5.513 4.672 1.00 88.44 98 LEU A O 1
ATOM 783 N N . ASP A 1 99 ? 1.370 6.308 2.634 1.00 87.56 99 ASP A N 1
ATOM 784 C CA . ASP A 1 99 ? 1.899 7.672 2.772 1.00 87.56 99 ASP A CA 1
ATOM 785 C C . ASP A 1 99 ? 3.401 7.719 3.124 1.00 87.56 99 ASP A C 1
ATOM 787 O O . ASP A 1 99 ? 3.895 8.572 3.856 1.00 87.56 99 ASP A O 1
ATOM 791 N N . LEU A 1 100 ? 4.169 6.747 2.615 1.00 85.81 100 LEU A N 1
ATOM 792 C CA . LEU A 1 100 ? 5.618 6.666 2.848 1.00 85.81 100 LEU A CA 1
ATOM 793 C C . LEU A 1 100 ? 6.422 7.508 1.850 1.00 85.81 100 LEU A C 1
ATOM 795 O O . LEU A 1 100 ? 7.615 7.765 2.056 1.00 85.81 100 LEU A O 1
ATOM 799 N N . VAL A 1 101 ? 5.797 7.883 0.735 1.00 85.62 101 VAL A N 1
ATOM 800 C CA . VAL A 1 101 ? 6.387 8.681 -0.339 1.00 85.62 101 VAL A CA 1
ATOM 801 C C . VAL A 1 101 ? 5.312 9.623 -0.875 1.00 85.62 101 VAL A C 1
ATOM 803 O O . VAL A 1 101 ? 4.201 9.185 -1.149 1.00 85.62 101 VAL A O 1
ATOM 806 N N . SER A 1 102 ? 5.648 10.901 -1.057 1.00 83.00 102 SER A N 1
ATOM 807 C CA . SER A 1 102 ? 4.760 11.858 -1.722 1.00 83.00 102 SER A CA 1
ATOM 808 C C . SER A 1 102 ? 4.668 11.581 -3.226 1.00 83.00 102 SER A C 1
ATOM 810 O O . SER A 1 102 ? 5.579 10.992 -3.813 1.00 83.00 102 SER A O 1
ATOM 812 N N . ASN A 1 103 ? 3.610 12.069 -3.879 1.00 82.75 103 ASN A N 1
ATOM 813 C CA . ASN A 1 103 ? 3.475 11.981 -5.340 1.00 82.75 103 ASN A CA 1
ATOM 814 C C . ASN A 1 103 ? 4.709 12.556 -6.060 1.00 82.75 103 ASN A C 1
ATOM 816 O O . ASN A 1 103 ? 5.288 11.895 -6.916 1.00 82.75 103 ASN A O 1
ATOM 820 N N . GLU A 1 104 ? 5.193 13.719 -5.620 1.00 80.81 104 GLU A N 1
ATOM 821 C CA . GLU A 1 104 ? 6.416 14.350 -6.138 1.00 80.81 104 GLU A CA 1
ATOM 822 C C . GLU A 1 104 ? 7.660 13.470 -5.928 1.00 80.81 104 GLU A C 1
ATOM 824 O O . GLU A 1 104 ? 8.532 13.372 -6.791 1.00 80.81 104 GLU A O 1
ATOM 829 N N . GLY A 1 105 ? 7.742 12.784 -4.784 1.00 79.62 105 GLY A N 1
ATOM 830 C CA . GLY A 1 105 ? 8.822 11.848 -4.488 1.00 79.62 105 GLY A CA 1
ATOM 831 C C . GLY A 1 105 ? 8.791 10.605 -5.380 1.00 79.62 105 GLY A C 1
ATOM 832 O O . GLY A 1 105 ? 9.849 10.113 -5.771 1.00 79.62 105 GLY A O 1
ATOM 833 N N . MET A 1 106 ? 7.603 10.104 -5.727 1.00 82.50 106 MET A N 1
ATOM 834 C CA . MET A 1 106 ? 7.430 9.004 -6.684 1.00 82.50 106 MET A CA 1
ATOM 835 C C . MET A 1 106 ? 7.800 9.436 -8.104 1.00 82.50 106 MET A C 1
ATOM 837 O O . MET A 1 106 ? 8.530 8.720 -8.790 1.00 82.50 106 MET A O 1
ATOM 841 N N . GLU A 1 107 ? 7.355 10.618 -8.530 1.00 80.44 107 GLU A N 1
ATOM 842 C CA . GLU A 1 107 ? 7.717 11.201 -9.824 1.00 80.44 107 GLU A CA 1
ATOM 843 C C . GLU A 1 107 ? 9.230 11.384 -9.948 1.00 80.44 107 GLU A C 1
ATOM 845 O O . GLU A 1 107 ? 9.820 10.970 -10.943 1.00 80.44 107 GLU A O 1
ATOM 850 N N . ALA A 1 108 ? 9.881 11.908 -8.907 1.00 80.50 108 ALA A N 1
ATOM 851 C CA . ALA A 1 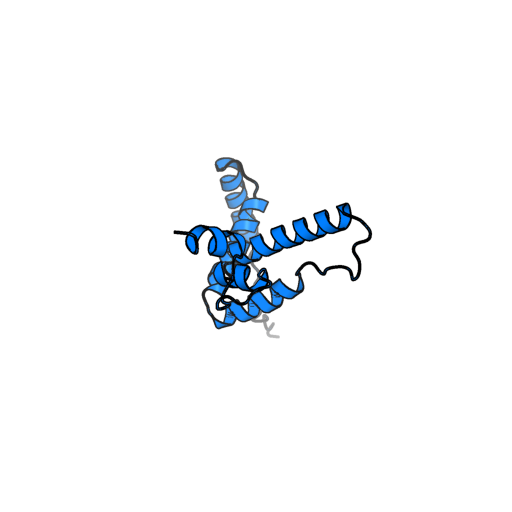108 ? 11.330 12.073 -8.880 1.00 80.50 108 ALA A CA 1
ATOM 852 C C . ALA A 1 108 ? 12.087 10.738 -9.000 1.00 80.50 108 ALA A C 1
ATOM 854 O O . ALA A 1 108 ? 13.142 10.697 -9.627 1.00 80.50 108 ALA A O 1
ATOM 855 N N . MET A 1 109 ? 11.566 9.644 -8.432 1.00 76.81 109 MET A N 1
ATOM 856 C CA . MET A 1 109 ? 12.185 8.314 -8.553 1.00 76.81 109 MET A CA 1
ATOM 857 C C . MET A 1 109 ? 11.950 7.662 -9.919 1.00 76.81 109 MET A C 1
ATOM 859 O O . MET A 1 109 ? 12.787 6.884 -10.374 1.00 76.81 109 MET A O 1
ATOM 863 N N . ASN A 1 110 ? 10.828 7.971 -10.569 1.00 77.44 110 ASN A N 1
ATOM 864 C CA . ASN A 1 110 ? 10.471 7.426 -11.879 1.00 77.44 110 ASN A CA 1
ATOM 865 C C . ASN A 1 110 ? 10.960 8.290 -13.054 1.00 77.44 110 ASN A C 1
ATOM 867 O O . ASN A 1 110 ? 10.942 7.833 -14.200 1.00 77.44 110 ASN A O 1
ATOM 871 N N . SER A 1 111 ? 11.403 9.520 -12.794 1.00 74.69 111 SER A N 1
ATOM 872 C CA . SER A 1 111 ? 11.930 10.421 -13.813 1.00 74.69 111 SER A CA 1
ATOM 873 C C . SER A 1 111 ? 13.404 10.143 -14.111 1.00 74.69 111 SER A C 1
ATOM 875 O O . SER A 1 111 ? 14.241 10.034 -13.220 1.00 74.69 111 SER A O 1
ATOM 877 N N . ILE A 1 112 ? 13.740 10.098 -15.401 1.00 71.94 112 ILE A N 1
ATOM 878 C CA . ILE A 1 112 ? 15.133 10.090 -15.886 1.00 71.94 112 ILE A CA 1
ATOM 879 C C . ILE A 1 112 ? 15.725 11.511 -15.823 1.00 71.94 112 ILE A C 1
ATOM 881 O O . ILE A 1 112 ? 16.940 11.698 -15.799 1.00 71.94 112 ILE A O 1
ATOM 885 N N . VAL A 1 113 ? 14.856 12.525 -15.797 1.00 68.62 113 VAL A N 1
ATOM 886 C CA . VAL A 1 113 ? 15.210 13.941 -15.858 1.00 68.62 113 VAL A CA 1
ATOM 887 C C . VAL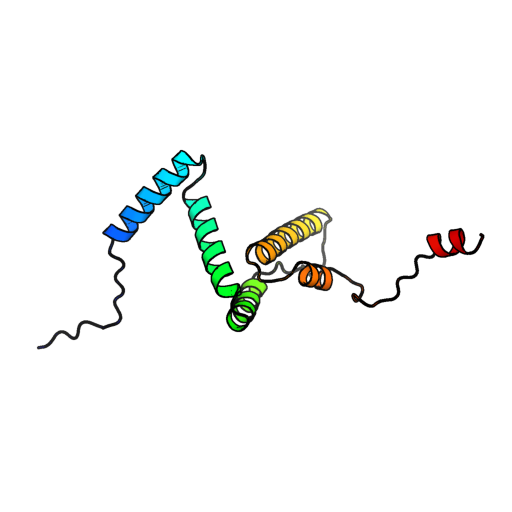 A 1 113 ? 15.023 14.570 -14.482 1.00 68.62 113 VAL A C 1
ATOM 889 O O . VAL A 1 113 ? 13.993 14.386 -13.833 1.00 68.62 113 VAL A O 1
ATOM 892 N N . SER A 1 114 ? 16.010 15.337 -14.026 1.00 70.50 114 SER A N 1
ATOM 893 C CA . SER A 1 114 ? 15.891 16.060 -12.763 1.00 70.50 114 SER A CA 1
ATOM 894 C C . SER A 1 114 ? 14.775 17.117 -12.836 1.00 70.50 114 SER A C 1
ATOM 896 O O . SER A 1 114 ? 14.599 17.748 -13.881 1.00 70.50 114 SER A O 1
ATOM 898 N N . PRO A 1 115 ? 14.043 17.366 -11.735 1.00 66.19 115 PRO A N 1
ATOM 899 C CA . PRO A 1 115 ? 12.872 18.252 -11.731 1.00 66.19 115 PRO A CA 1
ATOM 900 C C . PRO A 1 115 ? 13.159 19.707 -12.156 1.00 66.19 115 PRO A C 1
ATOM 902 O O . PRO A 1 115 ? 12.242 20.414 -12.551 1.00 66.19 115 PRO A O 1
ATOM 905 N N . ASN A 1 116 ? 14.426 20.141 -12.160 1.00 69.38 116 ASN A N 1
ATOM 906 C CA . ASN A 1 116 ? 14.850 21.486 -12.582 1.00 69.38 116 ASN A CA 1
ATOM 907 C C . ASN A 1 116 ? 15.579 21.512 -13.941 1.00 69.38 116 ASN A C 1
ATOM 909 O O . ASN A 1 116 ? 16.326 22.449 -14.234 1.00 69.38 116 ASN A O 1
ATOM 913 N N . CYS A 1 117 ? 15.430 20.479 -14.769 1.00 67.38 117 CYS A N 1
ATOM 914 C CA . CYS A 1 117 ? 16.075 20.445 -16.076 1.00 67.38 117 CYS A CA 1
ATOM 915 C C . CYS A 1 117 ? 15.317 21.312 -17.094 1.00 67.38 117 CYS A C 1
ATOM 917 O O . CYS A 1 117 ? 14.100 21.201 -17.244 1.00 67.38 117 CYS A O 1
ATOM 919 N N . LYS A 1 118 ? 16.042 22.150 -17.845 1.00 73.94 118 LYS A N 1
ATOM 920 C CA . LYS A 1 118 ? 15.478 22.865 -18.997 1.00 73.94 118 LYS A CA 1
ATOM 921 C C . LYS A 1 118 ? 15.193 21.865 -20.118 1.00 73.94 118 LYS A C 1
ATOM 923 O O . LYS A 1 118 ? 16.112 21.443 -20.817 1.00 73.94 118 LYS A O 1
ATOM 928 N N . LEU A 1 119 ? 13.925 21.508 -20.294 1.00 71.00 119 LEU A N 1
ATOM 929 C CA . LEU A 1 119 ? 13.468 20.699 -21.421 1.00 71.00 119 LEU A CA 1
ATOM 930 C C . LEU A 1 119 ? 13.401 21.567 -22.681 1.00 71.00 119 LEU A C 1
ATOM 932 O O . LEU A 1 119 ? 12.720 22.590 -22.699 1.00 71.00 119 LEU A O 1
ATOM 936 N N . ARG A 1 120 ? 14.101 21.150 -23.739 1.00 70.69 120 ARG A N 1
ATOM 937 C CA . ARG A 1 120 ? 13.940 21.716 -25.082 1.00 70.69 120 ARG A CA 1
ATOM 938 C C . ARG A 1 120 ? 13.112 20.762 -25.923 1.00 70.69 120 ARG A C 1
ATOM 940 O O . ARG A 1 120 ? 13.526 19.629 -26.163 1.00 70.69 120 ARG A O 1
ATOM 947 N N . VAL A 1 121 ? 11.941 21.218 -26.353 1.00 76.12 121 VAL A N 1
ATOM 948 C CA . VAL A 1 121 ? 11.060 20.466 -27.249 1.00 76.12 121 VAL A CA 1
ATOM 949 C C . VAL A 1 121 ? 11.241 21.033 -28.651 1.00 76.12 121 VAL A C 1
ATOM 951 O O . VAL A 1 121 ? 10.645 22.050 -29.002 1.00 76.12 121 VAL A O 1
ATOM 954 N N . PHE A 1 122 ? 12.085 20.375 -29.444 1.00 71.94 122 PHE A N 1
ATOM 955 C CA . PHE A 1 122 ? 12.490 20.849 -30.772 1.00 71.94 122 PHE A CA 1
ATOM 956 C C . PHE A 1 122 ? 11.306 21.111 -31.722 1.00 71.94 122 PHE A C 1
ATOM 958 O O . PHE A 1 122 ? 11.344 22.056 -32.505 1.00 71.94 122 PHE A O 1
ATOM 965 N N . GLU A 1 123 ? 10.228 20.328 -31.622 1.00 68.62 123 GLU A N 1
ATOM 966 C CA . GLU A 1 123 ? 9.033 20.485 -32.467 1.00 68.62 123 GLU A CA 1
ATOM 967 C C . GLU A 1 123 ? 8.207 21.741 -32.136 1.00 68.62 123 GLU A C 1
ATOM 969 O O . GLU A 1 123 ? 7.535 22.293 -33.009 1.00 68.62 123 GLU A O 1
ATOM 974 N N . LEU A 1 124 ? 8.256 22.217 -30.885 1.00 62.38 124 LEU A N 1
ATOM 975 C CA . LEU A 1 124 ? 7.560 23.436 -30.462 1.00 62.38 124 LEU A CA 1
ATOM 976 C C . LEU A 1 124 ? 8.394 24.681 -30.769 1.00 62.38 124 LEU A C 1
ATOM 978 O O . LEU A 1 124 ? 7.842 25.677 -31.229 1.00 62.38 124 LEU A O 1
ATOM 982 N N . GLU A 1 125 ? 9.717 24.618 -30.591 1.00 60.53 125 GLU A N 1
ATOM 983 C CA . GLU A 1 125 ? 10.612 25.734 -30.924 1.00 60.53 125 GLU A CA 1
ATOM 984 C C . GLU A 1 125 ? 10.488 26.132 -32.402 1.00 60.53 125 GLU A C 1
ATOM 986 O O . GLU A 1 125 ? 10.425 27.317 -32.706 1.00 60.53 125 GLU A O 1
ATOM 991 N N . GLN A 1 126 ? 10.347 25.169 -33.318 1.00 63.19 126 GLN A N 1
ATOM 992 C CA . GLN A 1 126 ? 10.169 25.469 -34.743 1.00 63.19 126 GLN A CA 1
ATOM 993 C C . GLN A 1 126 ? 8.824 26.131 -35.066 1.00 63.19 126 GLN A C 1
ATOM 995 O O . GLN A 1 126 ? 8.788 27.023 -35.905 1.00 63.19 126 GLN A O 1
ATOM 1000 N N . LYS A 1 127 ? 7.729 25.740 -34.397 1.00 61.06 127 LYS A N 1
ATOM 1001 C CA . LYS A 1 127 ? 6.396 26.327 -34.629 1.00 61.06 127 LYS A CA 1
ATOM 1002 C C . LYS A 1 127 ? 6.264 27.753 -34.097 1.00 61.06 127 LYS A C 1
ATOM 1004 O O . LYS A 1 127 ? 5.571 28.555 -34.713 1.00 61.06 127 LYS A O 1
ATOM 1009 N N . TYR A 1 128 ? 6.903 28.058 -32.968 1.00 61.62 128 TYR A N 1
ATOM 1010 C CA . TYR A 1 128 ? 6.826 29.379 -32.334 1.00 61.62 128 TYR A CA 1
ATOM 1011 C C . TYR A 1 128 ? 7.972 30.324 -32.726 1.00 61.62 128 TYR A C 1
ATOM 1013 O O . TYR A 1 128 ? 7.860 31.517 -32.478 1.00 61.62 128 TYR A O 1
ATOM 1021 N N . ALA A 1 129 ? 9.051 29.834 -33.349 1.00 60.03 129 ALA A N 1
ATOM 1022 C CA . ALA A 1 129 ? 10.101 30.685 -33.925 1.00 60.03 129 ALA A CA 1
ATOM 1023 C C . ALA A 1 129 ? 9.758 31.214 -35.331 1.00 60.03 129 ALA A C 1
ATOM 1025 O O . ALA A 1 129 ? 10.434 32.113 -35.825 1.00 60.03 129 ALA A O 1
ATOM 1026 N N . SER A 1 130 ? 8.736 30.653 -35.986 1.00 58.69 130 SER A N 1
ATOM 1027 C CA . SER A 1 130 ? 8.252 31.071 -37.308 1.00 58.69 130 SER A CA 1
ATOM 1028 C C . SER A 1 130 ? 7.004 31.970 -37.260 1.00 58.69 130 SER A C 1
ATOM 1030 O O . SER A 1 130 ? 6.293 32.064 -38.260 1.00 58.69 130 SER A O 1
ATOM 1032 N N . SER A 1 131 ? 6.691 32.582 -36.112 1.00 50.38 131 SER A N 1
ATOM 1033 C CA . SER A 1 131 ? 5.631 33.595 -35.946 1.00 50.38 131 SER A CA 1
ATOM 1034 C C . SER A 1 131 ? 6.206 34.918 -35.468 1.00 50.38 131 SER A C 1
ATOM 1036 O O . SER A 1 131 ? 7.161 34.878 -34.664 1.00 50.38 131 SER A O 1
#

pLDDT: mean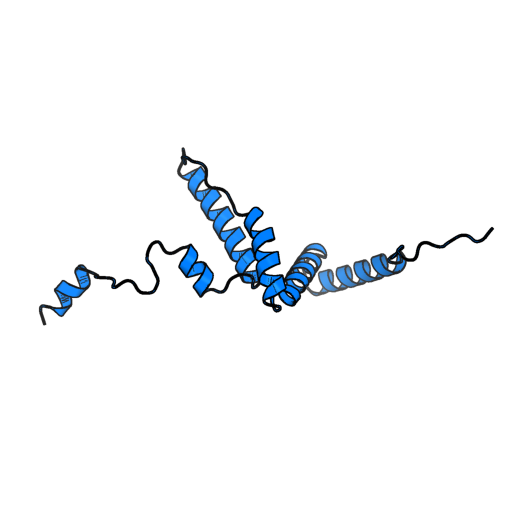 82.35, std 14.12, range [40.38, 97.0]

Foldseek 3Di:
DDPPPPPPPPPPDPVNVVVVLVVLCVVCVVVVHDSVVVVVLVVLVVLLVQLVPVVSLVVVLVVLCVVAQDDDPDDPDPVSVVVSVVSNVVSVVSCVSSVSADPVRSCCVVDPDHPPDDDDDPVVCVVVVVD

Secondary structure (DSSP, 8-state):
------TT-----HHHHHHHHHHHHHHHHHHT--HHHHHHHHHHHHHHHHHTSHHHHHHHHHHHGGGSPPPPSS--SHHHHHHHHHHHHHHHHHHHHTTSS-HHHHHHHH-SS-TT-----HHHHHHHHT-

Sequence (131 aa):
MPNQLSSTKDRKSVTEHEAILVALESIARREGTTTMALMRQAMRDAVRKRADNSSDGKWLRSIVMQFAPKPPRIFATAAQLARFKRSQREFDQVLLDLDLVSNEGMEAMNSIVSPNCKLRVFELEQKYASS